Protein AF-A0A6L8GCD5-F1 (afdb_monomer)

Structure (mmCIF, N/CA/C/O backbone):
data_AF-A0A6L8GCD5-F1
#
_entry.id   AF-A0A6L8GCD5-F1
#
loop_
_atom_site.group_PDB
_atom_site.id
_atom_site.type_symbol
_atom_site.label_atom_id
_atom_site.label_alt_id
_atom_site.label_comp_id
_atom_site.label_asym_id
_atom_site.label_entity_id
_atom_site.label_seq_id
_atom_site.pdbx_PDB_ins_code
_atom_site.Cartn_x
_atom_site.Cartn_y
_atom_site.Cartn_z
_atom_site.occupancy
_atom_site.B_iso_or_equiv
_atom_site.auth_seq_id
_atom_site.auth_comp_id
_atom_site.auth_asym_id
_atom_site.auth_atom_id
_atom_site.pdbx_PDB_model_num
ATOM 1 N N . SER A 1 1 ? 10.682 -14.222 0.211 1.00 81.12 1 SER A N 1
ATOM 2 C CA . SER A 1 1 ? 9.762 -15.125 -0.514 1.00 81.12 1 SER A CA 1
ATOM 3 C C . SER A 1 1 ? 8.483 -14.353 -0.851 1.00 81.12 1 SER A C 1
ATOM 5 O O . SER A 1 1 ? 8.313 -13.259 -0.328 1.00 81.12 1 SER A O 1
ATOM 7 N N . ARG A 1 2 ? 7.578 -14.858 -1.708 1.00 82.06 2 ARG A N 1
ATOM 8 C CA . ARG A 1 2 ? 6.315 -14.140 -2.005 1.00 82.06 2 ARG A CA 1
ATOM 9 C C . ARG A 1 2 ? 5.425 -13.946 -0.770 1.00 82.06 2 ARG A C 1
ATOM 11 O O . ARG A 1 2 ? 4.724 -12.948 -0.712 1.00 82.06 2 ARG A O 1
ATOM 18 N N . SER A 1 3 ? 5.442 -14.868 0.197 1.00 86.62 3 SER A N 1
ATOM 19 C CA . SER A 1 3 ? 4.688 -14.703 1.448 1.00 86.62 3 SER A CA 1
ATOM 20 C C . SER A 1 3 ? 5.256 -13.580 2.310 1.00 86.62 3 SER A C 1
ATOM 22 O O . SER A 1 3 ? 4.483 -12.792 2.842 1.00 86.62 3 SER A O 1
ATOM 24 N N . ASP A 1 4 ? 6.584 -13.464 2.374 1.00 89.00 4 ASP A N 1
ATOM 25 C CA . ASP A 1 4 ? 7.260 -12.436 3.178 1.00 89.00 4 ASP A CA 1
ATOM 26 C C . ASP A 1 4 ? 6.915 -11.025 2.665 1.00 89.00 4 ASP A C 1
ATOM 28 O O . ASP A 1 4 ? 6.777 -10.091 3.447 1.00 89.00 4 ASP A O 1
ATOM 32 N N . GLU A 1 5 ? 6.705 -10.877 1.351 1.00 90.00 5 GLU A N 1
ATOM 33 C CA . GLU A 1 5 ? 6.240 -9.623 0.743 1.00 90.00 5 GLU A CA 1
ATOM 34 C C . GLU A 1 5 ? 4.837 -9.228 1.212 1.00 90.00 5 GLU A C 1
ATOM 36 O O . GLU A 1 5 ? 4.619 -8.077 1.585 1.00 90.00 5 GLU A O 1
ATOM 41 N N . TYR A 1 6 ? 3.891 -10.173 1.232 1.00 94.06 6 TYR A N 1
ATOM 42 C CA . TYR A 1 6 ? 2.531 -9.897 1.705 1.00 94.06 6 TYR A CA 1
ATOM 43 C C . TYR A 1 6 ? 2.492 -9.604 3.208 1.00 94.06 6 TYR A C 1
ATOM 45 O O . TYR A 1 6 ? 1.705 -8.765 3.647 1.00 94.06 6 TYR A O 1
ATOM 53 N N . GLU A 1 7 ? 3.337 -10.266 4.001 1.00 96.69 7 GLU A N 1
ATOM 54 C CA . GLU A 1 7 ? 3.469 -9.977 5.431 1.00 96.69 7 GLU A CA 1
ATOM 55 C C . GLU A 1 7 ? 4.032 -8.569 5.663 1.00 96.69 7 GLU A C 1
ATOM 57 O O . GLU A 1 7 ? 3.469 -7.796 6.444 1.00 96.69 7 GLU A O 1
ATOM 62 N N . ALA A 1 8 ? 5.084 -8.197 4.929 1.00 96.69 8 ALA A N 1
ATOM 63 C CA . ALA A 1 8 ? 5.650 -6.854 4.976 1.00 96.69 8 ALA A CA 1
ATOM 64 C C . ALA A 1 8 ? 4.623 -5.783 4.564 1.00 96.69 8 ALA A C 1
ATOM 66 O O . ALA A 1 8 ? 4.522 -4.740 5.216 1.00 96.69 8 ALA A O 1
ATOM 67 N N . ASP A 1 9 ? 3.815 -6.050 3.535 1.00 97.50 9 ASP A N 1
ATOM 68 C CA . ASP A 1 9 ? 2.751 -5.145 3.096 1.00 97.50 9 ASP A CA 1
ATOM 69 C C . ASP A 1 9 ? 1.667 -4.953 4.142 1.00 97.50 9 ASP A C 1
ATOM 71 O O . ASP A 1 9 ? 1.256 -3.818 4.393 1.00 97.50 9 ASP A O 1
ATOM 75 N N . ALA A 1 10 ? 1.217 -6.050 4.756 1.00 98.06 10 ALA A N 1
ATOM 76 C CA . ALA A 1 10 ? 0.212 -6.020 5.8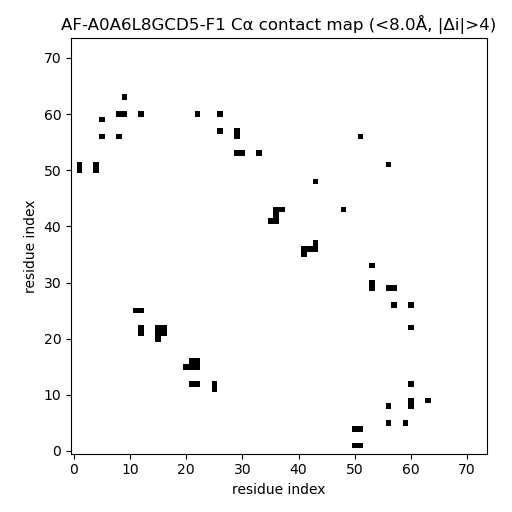06 1.00 98.06 10 ALA A CA 1
ATOM 77 C C . ALA A 1 10 ? 0.714 -5.241 7.028 1.00 98.06 10 ALA A C 1
ATOM 79 O O . ALA A 1 10 ? -0.021 -4.426 7.592 1.00 98.06 10 ALA A O 1
ATOM 80 N N . TYR A 1 11 ? 1.982 -5.439 7.402 1.00 98.12 11 TYR A N 1
ATOM 81 C CA . TYR A 1 11 ? 2.614 -4.691 8.483 1.00 98.12 11 TYR A CA 1
ATOM 82 C C . TYR A 1 11 ? 2.687 -3.191 8.171 1.00 98.12 11 TYR A C 1
ATOM 84 O O . TYR A 1 11 ? 2.280 -2.368 8.995 1.00 98.12 11 TYR A O 1
ATOM 92 N N . ALA A 1 12 ? 3.143 -2.818 6.971 1.00 98.25 12 ALA A N 1
ATOM 93 C CA . ALA A 1 12 ? 3.195 -1.423 6.543 1.00 98.25 12 ALA A CA 1
ATOM 94 C C . ALA A 1 12 ? 1.798 -0.777 6.518 1.00 98.25 12 ALA A C 1
ATOM 96 O O . ALA A 1 12 ? 1.626 0.322 7.048 1.00 98.25 12 ALA A O 1
ATOM 97 N N . ALA A 1 13 ? 0.787 -1.477 5.996 1.00 98.38 13 ALA A N 1
ATOM 98 C CA . ALA A 1 13 ? -0.595 -1.001 5.952 1.00 98.38 13 ALA A CA 1
ATOM 99 C C . ALA A 1 13 ? -1.157 -0.743 7.359 1.00 98.38 13 ALA A C 1
ATOM 101 O O . ALA A 1 13 ? -1.777 0.297 7.610 1.00 98.38 13 ALA A O 1
ATOM 102 N N . ALA A 1 14 ? -0.905 -1.662 8.298 1.00 98.06 14 ALA A N 1
ATOM 103 C CA . ALA A 1 14 ? -1.320 -1.515 9.689 1.00 98.06 14 ALA A CA 1
ATOM 104 C C . ALA A 1 14 ? -0.605 -0.339 10.372 1.00 98.06 14 ALA A C 1
ATOM 106 O O . ALA A 1 14 ? -1.243 0.454 11.066 1.00 98.06 14 ALA A O 1
ATOM 107 N N . LEU A 1 15 ? 0.705 -0.191 10.152 1.00 98.31 15 LEU A N 1
ATOM 108 C CA . LEU A 1 15 ? 1.501 0.890 10.731 1.00 98.31 15 LEU A CA 1
ATOM 109 C C . LEU A 1 15 ? 1.050 2.268 10.228 1.00 98.31 15 LEU A C 1
ATOM 111 O O . LEU A 1 15 ? 0.839 3.168 11.039 1.00 98.31 15 LEU A O 1
ATOM 115 N N . LEU A 1 16 ? 0.866 2.421 8.913 1.00 98.25 16 LEU A N 1
ATOM 116 C CA . LEU A 1 16 ? 0.406 3.667 8.291 1.00 98.25 16 LEU A CA 1
ATOM 117 C C . LEU A 1 16 ? -1.015 4.042 8.728 1.00 98.25 16 LEU A C 1
ATOM 119 O O . LEU A 1 16 ? -1.319 5.211 8.963 1.00 98.25 16 LEU A O 1
ATOM 123 N N . THR A 1 17 ? -1.895 3.053 8.880 1.00 97.50 17 THR A N 1
ATOM 124 C CA . THR A 1 17 ? -3.238 3.275 9.431 1.00 97.50 17 THR A CA 1
ATOM 125 C C . THR A 1 17 ? -3.161 3.735 10.884 1.00 97.50 17 THR A C 1
ATOM 127 O O . THR A 1 17 ? -3.768 4.741 11.249 1.00 97.50 17 THR A O 1
ATOM 130 N N . LYS A 1 18 ? -2.364 3.051 11.715 1.00 96.62 18 LYS A N 1
ATOM 131 C CA . LYS A 1 18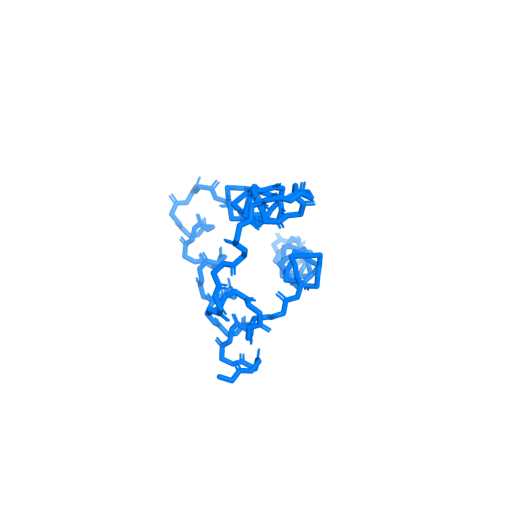 ? -2.207 3.375 13.140 1.00 96.62 18 LYS A CA 1
ATOM 132 C C . LYS A 1 18 ? -1.566 4.746 13.378 1.00 96.62 18 LYS A C 1
ATOM 134 O O . LYS A 1 18 ? -1.837 5.361 14.405 1.00 96.62 18 LYS A O 1
ATOM 139 N N . SER A 1 19 ? -0.747 5.235 12.449 1.00 97.94 19 SER A N 1
ATOM 140 C CA . SER A 1 19 ? -0.165 6.582 12.499 1.00 97.94 19 SER A CA 1
ATOM 141 C C . SER A 1 19 ? -1.078 7.684 11.942 1.00 97.94 19 SER A C 1
ATOM 143 O O . SER A 1 19 ? -0.680 8.846 11.937 1.00 97.94 19 SER A O 1
ATOM 145 N N . GLY A 1 20 ? -2.292 7.351 11.487 1.00 97.44 20 GLY A N 1
ATOM 146 C CA . GLY A 1 20 ? -3.259 8.315 10.952 1.00 97.44 20 GLY A CA 1
ATOM 147 C C . GLY A 1 20 ? -3.020 8.727 9.495 1.00 97.44 20 GLY A C 1
ATOM 148 O O . GLY A 1 20 ? -3.670 9.652 9.018 1.00 97.44 20 GLY A O 1
ATOM 149 N N . ILE A 1 21 ? -2.112 8.054 8.781 1.00 98.12 21 ILE A N 1
ATOM 150 C CA . ILE A 1 21 ? -1.815 8.320 7.363 1.00 98.12 21 ILE A CA 1
ATOM 151 C C . ILE A 1 21 ? -2.791 7.565 6.447 1.00 98.12 21 ILE A C 1
ATOM 153 O O . ILE A 1 21 ? -3.183 8.069 5.394 1.00 98.12 21 ILE A O 1
ATOM 157 N N . GLY A 1 22 ? -3.182 6.354 6.848 1.00 97.44 22 GLY A N 1
ATOM 158 C CA . GLY A 1 22 ? -3.948 5.438 6.007 1.00 97.44 22 GLY A CA 1
ATOM 159 C C . GLY A 1 22 ? -3.098 4.777 4.915 1.00 97.44 22 GLY A C 1
ATOM 160 O O . GLY A 1 22 ? -1.888 4.966 4.815 1.00 97.44 22 GLY A O 1
ATOM 161 N N . THR A 1 23 ? -3.741 3.961 4.092 1.00 98.50 23 THR A N 1
ATOM 162 C CA . THR A 1 23 ? -3.109 3.023 3.144 1.00 98.50 23 THR A CA 1
ATOM 163 C C . THR A 1 23 ? -2.969 3.565 1.720 1.00 98.50 23 THR A C 1
ATOM 165 O O . THR A 1 23 ? -2.245 2.988 0.905 1.00 98.50 23 THR A O 1
ATOM 168 N N . GLU A 1 24 ? -3.613 4.689 1.398 1.00 98.31 24 GLU A N 1
ATOM 169 C CA . GLU A 1 24 ? -3.568 5.271 0.051 1.00 98.31 24 GLU A CA 1
ATOM 170 C C . GLU A 1 24 ? -2.137 5.586 -0.431 1.00 98.31 24 GLU A C 1
ATOM 172 O O . GLU A 1 24 ? -1.807 5.245 -1.571 1.00 98.31 24 GLU A O 1
ATOM 177 N N . PRO A 1 25 ? -1.224 6.130 0.402 1.00 98.19 25 PRO A N 1
ATOM 178 C CA . PRO A 1 25 ? 0.161 6.345 -0.020 1.00 98.19 25 PRO A CA 1
ATOM 179 C C . PRO A 1 25 ? 0.900 5.054 -0.402 1.00 98.19 25 PRO A C 1
ATOM 181 O O . PRO A 1 25 ? 1.697 5.069 -1.341 1.00 98.19 25 PRO A O 1
ATOM 184 N N . GLN A 1 26 ? 0.615 3.932 0.268 1.00 98.06 26 GLN A N 1
ATOM 185 C CA . GLN A 1 26 ? 1.211 2.627 -0.046 1.00 98.06 26 GLN A CA 1
ATOM 186 C C . GLN A 1 26 ? 0.703 2.098 -1.394 1.00 98.06 26 GLN A C 1
ATOM 188 O O . GLN A 1 26 ? 1.503 1.697 -2.241 1.00 98.06 26 GLN A O 1
ATOM 193 N N . LYS A 1 27 ? -0.611 2.181 -1.650 1.00 98.25 27 LYS A N 1
ATOM 194 C CA . LYS A 1 27 ? -1.198 1.823 -2.955 1.00 98.25 27 LYS A CA 1
ATOM 195 C C . LYS A 1 27 ? -0.651 2.712 -4.079 1.00 98.25 27 LYS A C 1
ATOM 197 O O . LYS A 1 27 ? -0.312 2.221 -5.156 1.00 98.25 27 LYS A O 1
ATOM 202 N N . SER A 1 28 ? -0.496 4.013 -3.819 1.00 97.81 28 SER A N 1
ATOM 203 C CA . SER A 1 28 ? 0.105 4.967 -4.759 1.00 97.81 28 SER A CA 1
ATOM 204 C C . SER A 1 28 ? 1.562 4.627 -5.088 1.00 97.81 28 SER A C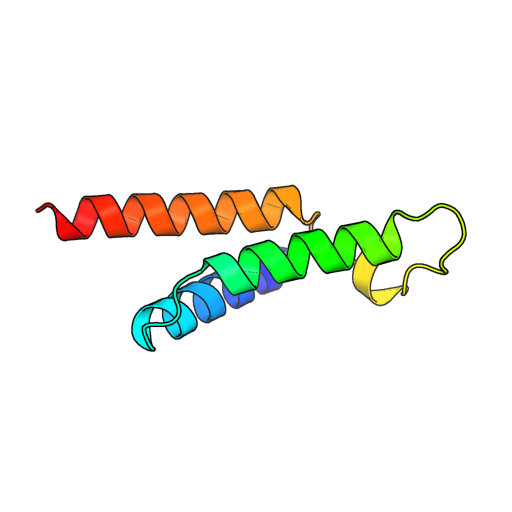 1
ATOM 206 O O . SER A 1 28 ? 1.961 4.712 -6.251 1.00 97.81 28 SER A O 1
ATOM 208 N N . LEU A 1 29 ? 2.357 4.209 -4.096 1.00 95.56 29 LEU A N 1
ATOM 209 C CA . LEU A 1 29 ? 3.740 3.777 -4.300 1.00 95.56 29 LEU A CA 1
ATOM 210 C C . LEU A 1 29 ? 3.822 2.596 -5.276 1.00 95.56 29 LEU A C 1
ATOM 212 O O . LEU A 1 29 ? 4.599 2.663 -6.226 1.00 95.56 29 LEU A O 1
ATOM 216 N N . PHE A 1 30 ? 3.001 1.556 -5.099 1.00 94.31 30 PHE A N 1
ATOM 217 C CA . PHE A 1 30 ? 3.014 0.399 -6.001 1.00 94.31 30 PHE A CA 1
ATOM 218 C C . PHE A 1 30 ? 2.640 0.761 -7.436 1.00 94.31 30 PHE A C 1
ATOM 220 O O . PHE A 1 30 ? 3.368 0.391 -8.355 1.00 94.31 30 PHE A O 1
ATOM 227 N N . LYS A 1 31 ? 1.590 1.569 -7.627 1.00 93.69 31 LYS A N 1
ATOM 228 C CA . LYS A 1 31 ? 1.203 2.073 -8.957 1.00 93.69 31 LYS A CA 1
ATOM 229 C C . LYS A 1 31 ? 2.335 2.864 -9.621 1.00 93.69 31 LYS A C 1
ATOM 231 O O . LYS A 1 31 ? 2.580 2.724 -10.815 1.00 93.69 31 LYS A O 1
ATOM 236 N N . LYS A 1 32 ? 3.056 3.689 -8.853 1.00 91.44 32 LYS A N 1
ATOM 237 C CA . LYS A 1 32 ? 4.203 4.458 -9.366 1.00 91.44 32 LYS A CA 1
ATOM 238 C C . LYS A 1 32 ? 5.376 3.557 -9.740 1.00 91.44 32 LYS A C 1
ATOM 240 O O . LYS A 1 32 ? 5.967 3.763 -10.794 1.00 91.44 32 LYS A O 1
ATOM 245 N N . LEU A 1 33 ? 5.710 2.571 -8.908 1.00 87.31 33 LEU A N 1
ATOM 246 C CA . LEU A 1 33 ? 6.781 1.612 -9.195 1.00 87.31 33 LEU A CA 1
ATOM 247 C C . LEU A 1 33 ? 6.474 0.788 -10.449 1.00 87.31 33 LEU A C 1
ATOM 249 O O . LEU A 1 33 ? 7.352 0.601 -11.290 1.00 87.31 33 LEU A O 1
ATOM 253 N N . GLU A 1 34 ? 5.226 0.359 -10.614 1.00 86.00 34 GLU A N 1
ATOM 254 C CA . GLU A 1 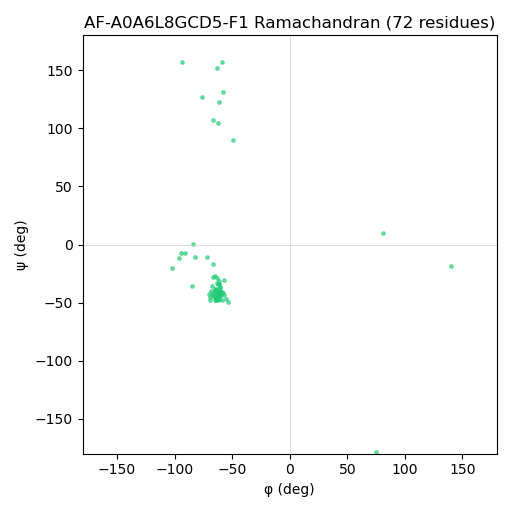34 ? 4.778 -0.303 -11.836 1.00 86.00 34 GLU A CA 1
ATOM 255 C C . GLU A 1 34 ? 4.867 0.629 -13.048 1.00 86.00 34 GLU A C 1
ATOM 257 O O . GLU A 1 34 ? 5.451 0.254 -14.057 1.00 86.00 34 GLU A O 1
ATOM 262 N N . GLY A 1 35 ? 4.391 1.873 -12.950 1.00 85.25 35 GLY A N 1
ATOM 263 C CA . GLY A 1 35 ? 4.483 2.841 -14.049 1.00 85.25 35 GLY A CA 1
ATOM 264 C C . GLY A 1 35 ? 5.925 3.152 -14.474 1.00 85.25 35 GLY A C 1
ATOM 265 O O . GLY A 1 35 ? 6.219 3.220 -15.667 1.00 85.25 35 GLY A O 1
ATOM 266 N N . LEU A 1 36 ? 6.843 3.285 -13.510 1.00 82.69 36 LEU A N 1
ATOM 267 C CA . LEU A 1 36 ? 8.268 3.518 -13.771 1.00 82.69 36 LEU A CA 1
ATOM 268 C C . LEU A 1 36 ? 8.952 2.325 -14.451 1.00 82.69 36 LEU A C 1
ATOM 270 O O . LEU A 1 36 ? 9.922 2.516 -15.180 1.00 82.69 36 LEU A O 1
ATOM 274 N N . THR A 1 37 ? 8.460 1.107 -14.225 1.00 74.75 37 THR A N 1
ATOM 275 C CA . THR A 1 37 ? 9.065 -0.126 -14.755 1.00 74.75 37 THR A CA 1
ATOM 276 C C . THR A 1 37 ? 8.336 -0.706 -15.966 1.00 74.75 37 THR A C 1
ATOM 278 O O . THR A 1 37 ? 8.940 -1.422 -16.759 1.00 74.75 37 THR A O 1
ATOM 281 N N . GLY A 1 38 ? 7.072 -0.344 -16.179 1.00 66.56 38 GLY A N 1
ATO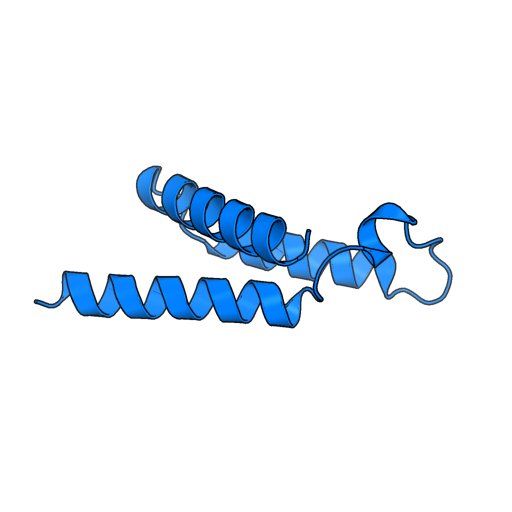M 282 C CA . GLY A 1 38 ? 6.266 -0.713 -17.343 1.00 66.56 38 GLY A CA 1
ATOM 283 C C . GLY A 1 38 ? 6.503 0.164 -18.580 1.00 66.56 38 GLY A C 1
ATOM 284 O O . GLY A 1 38 ? 6.056 -0.188 -19.676 1.00 66.56 38 GLY A O 1
ATOM 285 N N . ALA A 1 39 ? 7.216 1.289 -18.452 1.00 65.56 39 ALA A N 1
ATOM 286 C CA . ALA A 1 39 ? 7.619 2.107 -19.592 1.00 65.56 39 ALA A CA 1
ATOM 287 C C . ALA A 1 39 ? 8.622 1.326 -20.466 1.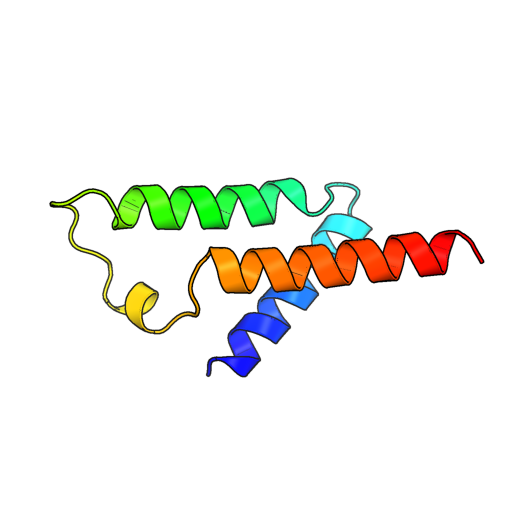00 65.56 39 ALA A C 1
ATOM 289 O O . ALA A 1 39 ? 9.770 1.125 -20.072 1.00 65.56 39 ALA A O 1
ATOM 290 N N . ARG A 1 40 ? 8.172 0.872 -21.650 1.00 52.88 40 ARG A N 1
ATOM 291 C CA . ARG A 1 40 ? 8.951 0.133 -22.669 1.00 52.88 40 ARG A CA 1
ATOM 292 C C . ARG A 1 40 ? 10.285 0.837 -22.970 1.00 52.88 40 ARG A C 1
ATOM 294 O O . ARG A 1 40 ? 10.344 1.686 -23.852 1.00 52.88 40 ARG A O 1
ATOM 301 N N . GLY A 1 41 ? 11.345 0.499 -22.239 1.00 57.66 41 GLY A N 1
ATOM 302 C CA . GLY A 1 41 ? 12.678 1.088 -22.404 1.00 57.66 41 GLY A CA 1
ATOM 303 C C . GLY A 1 41 ? 13.429 1.364 -21.100 1.00 57.66 41 GLY A C 1
ATOM 304 O O . GLY A 1 41 ? 14.652 1.473 -21.134 1.00 57.66 41 GLY A O 1
ATOM 305 N N . ALA A 1 42 ? 12.748 1.427 -19.951 1.00 63.62 42 ALA A N 1
ATOM 306 C CA . ALA A 1 42 ? 13.425 1.480 -18.659 1.00 63.62 42 ALA A CA 1
ATOM 307 C C . ALA A 1 42 ? 13.943 0.081 -18.291 1.00 63.62 42 ALA A C 1
ATOM 309 O O . ALA A 1 42 ? 13.189 -0.893 -18.305 1.00 63.62 42 ALA A O 1
ATOM 310 N N . ALA A 1 43 ? 15.233 -0.035 -17.967 1.00 69.50 43 ALA A N 1
ATOM 311 C CA . ALA A 1 43 ? 15.780 -1.267 -17.414 1.00 69.50 43 ALA A CA 1
ATOM 312 C C . ALA A 1 43 ? 15.093 -1.539 -16.068 1.00 69.50 43 ALA A C 1
ATOM 314 O O . ALA A 1 43 ? 15.368 -0.862 -15.077 1.00 69.50 43 ALA A O 1
ATOM 315 N N . VAL A 1 44 ? 14.168 -2.501 -16.048 1.00 71.31 44 VAL A N 1
ATOM 316 C CA . VAL A 1 44 ? 13.500 -2.930 -14.818 1.00 71.31 44 VAL A CA 1
ATOM 317 C C . VAL A 1 44 ? 14.571 -3.474 -13.876 1.00 71.31 44 VAL A C 1
ATOM 319 O O . VAL A 1 44 ? 15.287 -4.405 -14.259 1.00 71.31 44 VAL A O 1
ATOM 322 N N . PRO A 1 45 ? 14.719 -2.926 -12.658 1.00 73.50 45 PRO A N 1
ATOM 323 C CA . PRO A 1 45 ? 15.674 -3.470 -11.709 1.00 73.50 45 PRO A CA 1
ATOM 324 C C . PRO A 1 45 ? 15.364 -4.944 -11.440 1.00 73.50 45 PRO A C 1
ATOM 326 O O . PRO A 1 45 ? 14.222 -5.296 -11.151 1.00 73.50 45 PRO A O 1
ATOM 329 N N . ALA A 1 46 ? 16.379 -5.809 -11.515 1.00 76.81 46 ALA A N 1
ATOM 330 C CA . ALA A 1 46 ? 16.194 -7.260 -11.411 1.00 76.81 46 ALA A CA 1
ATOM 331 C C . ALA A 1 46 ? 15.515 -7.691 -10.101 1.00 76.81 46 ALA A C 1
ATOM 333 O O . ALA A 1 46 ? 14.772 -8.671 -10.083 1.00 76.81 46 ALA A O 1
ATOM 334 N N . TRP A 1 47 ? 15.724 -6.936 -9.017 1.00 74.56 47 TRP A N 1
ATOM 335 C CA . TRP A 1 47 ? 15.055 -7.196 -7.748 1.00 74.56 47 TRP A CA 1
ATOM 336 C C . TRP A 1 47 ? 13.533 -7.076 -7.877 1.00 74.56 47 TRP A C 1
ATOM 338 O O . TRP A 1 47 ? 12.849 -7.962 -7.381 1.00 74.56 47 TRP A O 1
ATOM 348 N N . LEU A 1 48 ? 12.995 -6.114 -8.646 1.00 75.81 48 LEU A N 1
ATOM 349 C CA . LEU A 1 48 ? 11.546 -5.935 -8.823 1.00 75.81 48 LEU A CA 1
ATOM 350 C C . LEU A 1 48 ? 10.868 -7.143 -9.494 1.00 75.81 48 LEU A C 1
ATOM 352 O O . LEU A 1 48 ? 9.718 -7.450 -9.192 1.00 75.81 48 LEU A O 1
ATOM 356 N N . LEU A 1 49 ? 11.592 -7.881 -10.340 1.00 77.19 49 LEU A N 1
ATOM 357 C CA . LEU A 1 49 ? 11.086 -9.095 -10.995 1.00 77.19 49 LEU A CA 1
ATOM 358 C C . LEU A 1 49 ? 10.811 -10.246 -10.013 1.00 77.19 49 LEU A C 1
ATOM 360 O O . LEU A 1 49 ? 10.118 -11.199 -10.362 1.00 77.19 49 LEU A O 1
ATOM 364 N N . SER A 1 50 ? 11.351 -10.169 -8.793 1.00 80.31 50 SER A N 1
ATOM 365 C CA . SER A 1 50 ? 11.175 -11.190 -7.753 1.00 80.31 50 SER A CA 1
ATOM 366 C C . SER A 1 50 ? 9.965 -10.928 -6.845 1.00 80.31 50 SER A C 1
ATOM 368 O O . SER A 1 50 ? 9.611 -11.791 -6.039 1.00 80.31 50 SER A O 1
ATOM 370 N N . HIS A 1 51 ? 9.303 -9.772 -6.985 1.00 81.50 51 HIS A N 1
ATOM 371 C CA . HIS A 1 51 ? 8.135 -9.389 -6.187 1.00 81.50 51 HIS A CA 1
ATOM 372 C C . HIS A 1 51 ? 6.809 -9.767 -6.882 1.00 81.50 51 HIS A C 1
ATOM 374 O O . HIS A 1 51 ? 6.763 -9.936 -8.105 1.00 81.50 51 HIS A O 1
ATOM 380 N N . PRO A 1 52 ? 5.702 -9.914 -6.127 1.00 86.38 52 PRO A N 1
ATOM 381 C CA . PRO A 1 52 ? 4.356 -9.966 -6.699 1.00 86.38 52 PRO A CA 1
ATOM 382 C C . PRO A 1 52 ? 4.023 -8.697 -7.501 1.00 86.38 52 PRO A C 1
ATOM 384 O O . PRO A 1 52 ? 4.595 -7.632 -7.257 1.00 86.38 52 PRO A O 1
ATOM 387 N N . LYS A 1 53 ? 3.072 -8.802 -8.439 1.00 89.44 53 LYS A N 1
ATOM 388 C CA . LYS A 1 53 ? 2.607 -7.650 -9.226 1.00 89.44 53 LYS A CA 1
ATOM 389 C C . LYS A 1 53 ? 1.957 -6.602 -8.323 1.00 89.44 53 LYS A C 1
ATOM 391 O O . LYS A 1 53 ? 1.385 -6.947 -7.289 1.00 89.44 53 LYS A O 1
ATOM 396 N N . ALA A 1 54 ? 2.018 -5.338 -8.738 1.00 91.50 54 ALA A N 1
ATOM 397 C CA . ALA A 1 54 ? 1.439 -4.227 -7.986 1.00 91.50 54 ALA A CA 1
ATOM 398 C C . ALA A 1 54 ? -0.053 -4.452 -7.698 1.00 91.50 54 ALA A C 1
ATOM 400 O O . ALA A 1 54 ? -0.462 -4.336 -6.545 1.00 91.50 54 ALA A O 1
ATOM 401 N N . ASP A 1 55 ? -0.827 -4.864 -8.705 1.00 93.88 55 ASP A N 1
ATOM 402 C CA . ASP A 1 55 ? -2.262 -5.141 -8.565 1.00 93.88 55 ASP A CA 1
ATOM 403 C C . ASP A 1 55 ? -2.570 -6.200 -7.495 1.00 93.88 55 ASP A C 1
ATOM 405 O O . ASP A 1 55 ? -3.457 -6.001 -6.666 1.00 93.88 55 ASP A O 1
ATOM 409 N N . ASP A 1 56 ? -1.798 -7.292 -7.446 1.00 95.06 56 ASP A N 1
ATOM 410 C CA . ASP A 1 56 ? -2.003 -8.362 -6.460 1.00 95.06 56 ASP A CA 1
ATOM 411 C C . ASP A 1 56 ? -1.746 -7.866 -5.027 1.00 95.06 56 ASP A C 1
ATOM 413 O O . ASP A 1 56 ? -2.446 -8.246 -4.085 1.00 95.06 56 ASP A O 1
ATOM 417 N N . ARG A 1 57 ? -0.733 -7.008 -4.848 1.00 96.06 57 ARG A N 1
ATOM 418 C CA . ARG A 1 57 ? -0.394 -6.405 -3.548 1.00 96.06 57 ARG A CA 1
ATOM 419 C C . ARG A 1 57 ? -1.450 -5.392 -3.118 1.00 96.06 57 ARG A C 1
ATOM 421 O O . ARG A 1 57 ? -1.871 -5.389 -1.963 1.00 96.06 57 ARG A O 1
ATOM 428 N N . ILE A 1 58 ? -1.918 -4.567 -4.055 1.00 97.62 58 ILE A N 1
ATOM 429 C CA . ILE A 1 58 ? -2.980 -3.582 -3.822 1.00 97.62 58 ILE A CA 1
ATOM 430 C C . I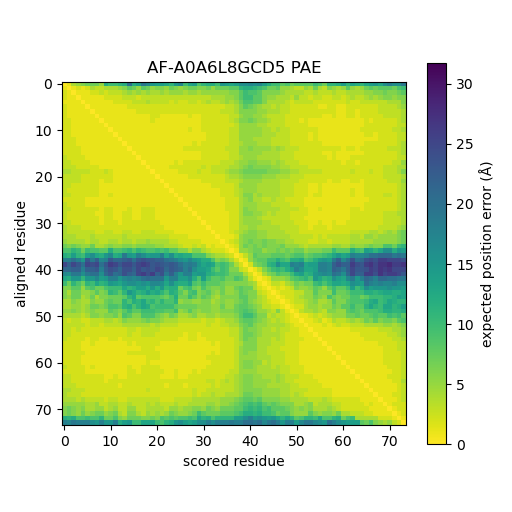LE A 1 58 ? -4.274 -4.284 -3.404 1.00 97.62 58 ILE A C 1
ATOM 432 O O . ILE A 1 58 ? -4.857 -3.907 -2.390 1.00 97.62 58 ILE A O 1
ATOM 436 N N . ALA A 1 59 ? -4.675 -5.348 -4.103 1.00 98.06 59 ALA A N 1
ATOM 437 C CA . ALA A 1 59 ? -5.873 -6.112 -3.763 1.00 98.06 59 ALA A CA 1
ATOM 438 C C . ALA A 1 59 ? -5.802 -6.724 -2.348 1.00 98.06 59 ALA A C 1
ATOM 440 O O . ALA A 1 59 ? -6.796 -6.749 -1.618 1.00 98.06 59 ALA A O 1
ATOM 441 N N . ALA A 1 60 ? -4.622 -7.192 -1.924 1.00 97.94 60 ALA A N 1
ATOM 442 C CA . ALA A 1 60 ? -4.421 -7.686 -0.563 1.00 97.94 60 ALA A CA 1
ATOM 443 C C . ALA A 1 60 ? -4.589 -6.575 0.493 1.00 97.94 60 ALA A C 1
ATOM 445 O O . ALA A 1 60 ? -5.211 -6.811 1.530 1.00 97.94 60 ALA A O 1
ATOM 446 N N . ILE A 1 61 ? -4.099 -5.362 0.217 1.00 98.31 61 ILE A N 1
ATOM 447 C CA . ILE A 1 61 ? -4.279 -4.192 1.092 1.00 98.31 61 ILE A CA 1
ATOM 448 C C . ILE A 1 61 ? -5.755 -3.785 1.169 1.00 98.31 61 ILE A C 1
ATOM 450 O O . ILE A 1 61 ? -6.272 -3.573 2.262 1.00 98.31 61 ILE A O 1
ATOM 454 N N . GLU A 1 62 ? -6.464 -3.743 0.042 1.00 98.31 62 GLU A N 1
ATOM 455 C CA . GLU A 1 62 ? -7.898 -3.413 0.002 1.00 98.31 62 GLU A CA 1
ATOM 456 C C . GLU A 1 62 ? -8.743 -4.416 0.803 1.00 98.31 62 GLU A C 1
ATOM 458 O O . GLU A 1 62 ? -9.709 -4.046 1.475 1.00 98.31 62 GLU A O 1
ATOM 463 N N . LYS A 1 63 ? -8.346 -5.694 0.816 1.00 98.38 63 LYS A N 1
ATOM 464 C CA . LYS A 1 63 ? -8.981 -6.706 1.668 1.00 98.38 63 LYS A CA 1
ATOM 465 C C . LYS A 1 63 ? -8.782 -6.419 3.162 1.00 98.38 63 LYS A C 1
ATOM 467 O O . LYS A 1 63 ? -9.717 -6.622 3.939 1.00 98.38 63 LYS A O 1
ATOM 472 N N . LEU A 1 64 ? -7.597 -5.957 3.571 1.00 97.44 64 LEU A N 1
ATOM 473 C CA . LEU A 1 64 ? -7.338 -5.546 4.958 1.00 97.44 64 LEU A CA 1
ATOM 474 C C . LEU A 1 64 ? -8.193 -4.333 5.340 1.00 97.44 64 LEU A C 1
ATOM 476 O O . LEU A 1 64 ? -8.857 -4.367 6.375 1.00 97.44 64 LEU A O 1
ATOM 480 N N . GLU A 1 65 ? -8.241 -3.313 4.475 1.00 96.69 65 GLU A N 1
ATOM 481 C CA . GLU A 1 65 ? -9.085 -2.122 4.652 1.00 96.69 65 GLU A CA 1
ATOM 482 C C . GLU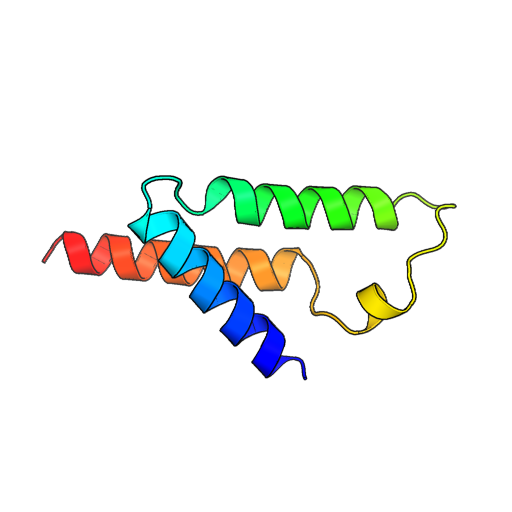 A 1 65 ? -10.550 -2.508 4.891 1.00 96.69 65 GLU A C 1
ATOM 484 O O . GLU A 1 65 ? -11.168 -2.053 5.856 1.00 96.69 65 GLU A O 1
ATOM 489 N N . ALA A 1 66 ? -11.097 -3.387 4.045 1.00 97.25 66 ALA A N 1
ATOM 490 C CA . ALA A 1 66 ? -12.470 -3.863 4.168 1.00 97.25 66 ALA A CA 1
ATOM 491 C C . ALA A 1 66 ? -12.711 -4.609 5.491 1.00 9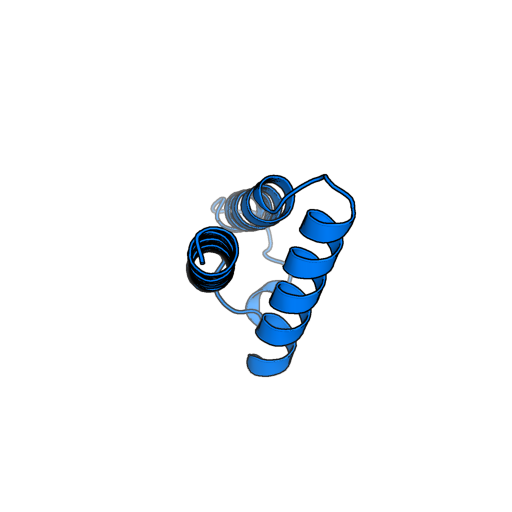7.25 66 ALA A C 1
ATOM 493 O O . ALA A 1 66 ? -13.731 -4.386 6.148 1.00 97.25 66 ALA A O 1
ATOM 494 N N . GLY A 1 67 ? -11.764 -5.456 5.908 1.00 97.00 67 GLY A N 1
ATOM 495 C CA . GLY A 1 67 ? -11.836 -6.179 7.177 1.00 97.00 67 GLY A CA 1
ATOM 496 C C . GLY A 1 67 ? -11.844 -5.245 8.389 1.00 97.00 67 GLY A C 1
ATOM 497 O O . GLY A 1 67 ? -12.670 -5.401 9.288 1.00 97.00 67 GLY A O 1
ATOM 498 N N . TRP A 1 68 ? -10.980 -4.227 8.400 1.00 96.12 68 TRP A N 1
ATOM 499 C CA . TRP A 1 68 ? -10.954 -3.228 9.472 1.00 96.12 68 TRP A CA 1
ATOM 500 C C . TRP A 1 68 ? -12.216 -2.365 9.488 1.00 96.12 68 TRP A C 1
ATOM 502 O O . TRP A 1 68 ? -12.774 -2.116 10.555 1.00 96.12 68 TRP A O 1
ATOM 512 N N . ALA A 1 69 ? -12.706 -1.953 8.316 1.00 92.62 69 ALA A N 1
ATOM 513 C CA . ALA A 1 69 ? -13.945 -1.191 8.200 1.00 92.62 69 ALA A CA 1
ATOM 514 C C . ALA A 1 69 ? -15.162 -1.984 8.697 1.00 92.62 69 ALA A C 1
ATOM 516 O O . ALA A 1 69 ? -16.084 -1.393 9.254 1.00 92.62 69 ALA A O 1
ATOM 517 N N . GLN A 1 70 ? -15.180 -3.307 8.512 1.00 94.44 70 GLN A N 1
ATOM 518 C CA . GLN A 1 70 ? -16.206 -4.171 9.088 1.00 94.44 70 GLN A CA 1
ATOM 519 C C . GLN A 1 70 ? -16.066 -4.265 10.611 1.00 94.44 70 GLN A C 1
ATOM 521 O O . GLN A 1 70 ? -17.051 -4.068 11.316 1.00 94.44 70 GLN A O 1
ATOM 526 N N . ALA A 1 71 ? -14.855 -4.514 11.119 1.00 91.50 71 ALA A N 1
ATOM 527 C CA . ALA A 1 71 ? -14.601 -4.637 12.554 1.00 91.50 71 ALA A CA 1
ATOM 528 C C . ALA A 1 71 ? -14.955 -3.360 13.336 1.00 91.50 71 ALA A C 1
ATOM 530 O O . ALA A 1 71 ? -15.491 -3.454 14.428 1.00 91.50 71 ALA A O 1
ATOM 531 N N . ALA A 1 72 ? -14.716 -2.175 12.767 1.00 88.38 72 ALA A N 1
ATOM 532 C CA . ALA A 1 72 ? -15.038 -0.896 13.403 1.00 88.38 72 ALA A CA 1
ATOM 533 C C . ALA A 1 72 ? -16.547 -0.569 13.459 1.00 88.38 72 ALA A C 1
ATOM 535 O O . ALA A 1 72 ? -16.934 0.405 14.101 1.00 88.38 72 ALA A O 1
ATOM 536 N N . ARG A 1 73 ? -17.398 -1.326 12.751 1.00 83.88 73 ARG A N 1
ATOM 537 C CA . ARG A 1 73 ? -18.864 -1.145 12.739 1.00 83.88 73 ARG A CA 1
ATOM 538 C C . ARG A 1 73 ? -19.594 -2.034 13.751 1.00 83.88 73 ARG A C 1
ATOM 540 O O . ARG A 1 73 ? -20.809 -1.893 13.880 1.00 83.88 73 ARG A O 1
ATOM 547 N N . HIS A 1 74 ? -18.884 -2.955 14.397 1.00 58.81 74 HIS A N 1
ATOM 548 C CA . HIS A 1 74 ? -19.392 -3.852 15.434 1.00 58.81 74 HIS A CA 1
ATOM 549 C C . HIS A 1 74 ? -18.942 -3.374 16.814 1.00 58.81 74 HIS A C 1
ATOM 551 O O . HIS A 1 74 ? -19.727 -3.585 17.763 1.00 58.81 74 HIS A O 1
#

Solvent-accessible surface area (backbone atoms only — not comparable to full-atom values): 4335 Å² total; per-residue (Å²): 105,72,66,57,52,55,52,51,49,52,51,50,40,51,50,31,40,75,71,73,70,40,49,63,66,59,49,51,48,37,55,48,54,45,54,64,44,67,42,93,82,47,83,58,60,72,71,64,75,72,52,77,56,50,68,64,54,42,54,55,50,54,52,50,53,52,52,51,59,52,60,76,74,110

Radius of gyration: 13.86 Å; Cα contacts (8 Å, |Δi|>4): 35; chains: 1; bounding box: 36×23×38 Å

Secondary structure (DSSP, 8-state):
-HHHHHHHHHHHHHHHHHTT--SHHHHHHHHHHHHHHHSTTS---TTGGGSPPHHHHHHHHHHHHHHHHHHTT-

Foldseek 3Di:
DQVVQLVVLVVVQVVCVVVVNHCVVVLVVLVVLCVQQVPVPDPNPPVVVVYDHSVVSSVSSVVVVVVVVVVVVD

pLDDT: mean 89.03, std 11.55, range [52.88, 98.5]

Sequence (74 aa):
SRSDEYEADAYAAALLTKSGIGTEPQKSLFKKLEGLTGARGAAVPAWLLSHPKADDRIAAIEKLEAGWAQAARH

Mean predicted aligned error: 4.64 Å

Nearest PDB structures (foldseek):
  6r1o-assembly1_A-2  TM=3.262E-01  e=7.484E+00  Escherichia coli